Protein AF-A0A968ZUF1-F1 (afdb_monomer_lite)

Foldseek 3Di:
DDDPPVNVVVVVVVVVVVVVVVVVVVVVVVVVVPPPPPPDPPDLVPALLWDQWDWDQDPVRDIDTDHTPSVVCVVVVHDRDDNVVCVVVVSDDDPDDD

Radius of gyration: 29.9 Å; chains: 1; bounding box: 76×32×76 Å

Secondary structure (DSSP, 8-state):
-PPPHHHHHHHHHHHHHHHHHHHHHHHHHHHHHS-----PPPPGGGSTT----EEEE-TTS-EEEEPPHHHHHHHTTPPPPPHHHHHHHT--------

Sequence (98 aa):
MAIDQATADYEREQEKRAALQDAWADWHEHETSESLSQPLPPVCAQCVNWQADRRLYLADGSTQLSPGYCAARAAADLPQMSQEYAERCRFYEEDCPF

pLDDT: mean 71.81, std 13.72, range [39.53, 93.69]

Structure (mmCIF, N/CA/C/O backbone):
data_AF-A0A968ZUF1-F1
#
_entry.id   AF-A0A968ZUF1-F1
#
loop_
_atom_site.group_PDB
_atom_site.id
_atom_site.type_symbol
_atom_site.label_atom_id
_atom_site.label_alt_id
_atom_site.label_comp_id
_atom_site.label_asym_id
_atom_site.label_entity_id
_atom_site.label_seq_id
_atom_site.pdbx_PDB_ins_code
_atom_site.Cartn_x
_atom_site.Cartn_y
_atom_site.Cartn_z
_atom_site.occupancy
_atom_site.B_iso_or_equiv
_atom_site.auth_seq_id
_atom_site.auth_comp_id
_atom_site.auth_asym_id
_atom_site.auth_atom_id
_atom_site.pdbx_PDB_model_num
ATOM 1 N N . MET A 1 1 ? 59.262 -2.279 -47.074 1.00 51.88 1 MET A N 1
ATOM 2 C CA . MET A 1 1 ? 58.188 -1.266 -47.057 1.00 51.88 1 MET A CA 1
ATOM 3 C C . MET A 1 1 ? 58.158 -0.711 -45.647 1.00 51.88 1 MET A C 1
ATOM 5 O O . MET A 1 1 ? 57.978 -1.499 -44.731 1.00 51.88 1 MET A O 1
ATOM 9 N N . ALA A 1 2 ? 58.487 0.568 -45.459 1.00 58.38 2 ALA A N 1
ATOM 10 C CA . ALA A 1 2 ? 58.402 1.202 -44.145 1.00 58.38 2 ALA A CA 1
ATOM 11 C C . ALA A 1 2 ? 56.935 1.578 -43.923 1.00 58.38 2 ALA A C 1
ATOM 13 O O . ALA A 1 2 ? 56.382 2.333 -44.720 1.00 58.38 2 ALA A O 1
ATOM 14 N N . ILE A 1 3 ? 56.300 0.981 -42.918 1.00 61.28 3 ILE A N 1
ATOM 15 C CA . ILE A 1 3 ? 54.959 1.384 -42.497 1.00 61.28 3 ILE A CA 1
ATOM 16 C C . ILE A 1 3 ? 55.133 2.755 -41.847 1.00 61.28 3 ILE A C 1
ATOM 18 O O . ILE A 1 3 ? 55.938 2.902 -40.927 1.00 61.28 3 ILE A O 1
ATOM 22 N N . ASP A 1 4 ? 54.462 3.765 -42.396 1.00 79.62 4 ASP A N 1
ATOM 23 C CA . ASP A 1 4 ? 54.485 5.110 -41.835 1.00 79.62 4 ASP A CA 1
ATOM 24 C C . ASP A 1 4 ? 53.909 5.071 -40.414 1.00 79.62 4 ASP A C 1
ATOM 26 O O . ASP A 1 4 ? 52.935 4.360 -40.152 1.00 79.62 4 ASP A O 1
ATOM 30 N N . GLN A 1 5 ? 54.517 5.818 -39.493 1.00 74.94 5 GLN A N 1
ATOM 31 C CA . GLN A 1 5 ? 54.126 5.836 -38.082 1.00 74.94 5 GLN A CA 1
ATOM 32 C C . GLN A 1 5 ? 52.628 6.144 -37.911 1.00 74.94 5 GLN A C 1
ATOM 34 O O . GLN A 1 5 ? 51.975 5.533 -37.068 1.00 74.94 5 GLN A O 1
ATOM 39 N N . ALA A 1 6 ? 52.051 6.992 -38.772 1.00 76.06 6 ALA A N 1
ATOM 40 C CA . ALA A 1 6 ? 50.626 7.306 -38.730 1.00 76.06 6 ALA A CA 1
ATOM 41 C C . ALA A 1 6 ? 49.739 6.108 -39.104 1.00 76.06 6 ALA A C 1
ATOM 43 O O . ALA A 1 6 ? 48.612 6.004 -38.626 1.00 76.06 6 ALA A O 1
ATOM 44 N N . THR A 1 7 ? 50.241 5.181 -39.926 1.00 82.06 7 THR A N 1
ATOM 45 C CA . THR A 1 7 ? 49.517 3.948 -40.275 1.00 82.06 7 THR A CA 1
ATOM 46 C C . THR A 1 7 ? 49.498 2.986 -39.087 1.00 82.06 7 THR A C 1
ATOM 48 O O . THR A 1 7 ? 48.447 2.453 -38.747 1.00 82.06 7 THR 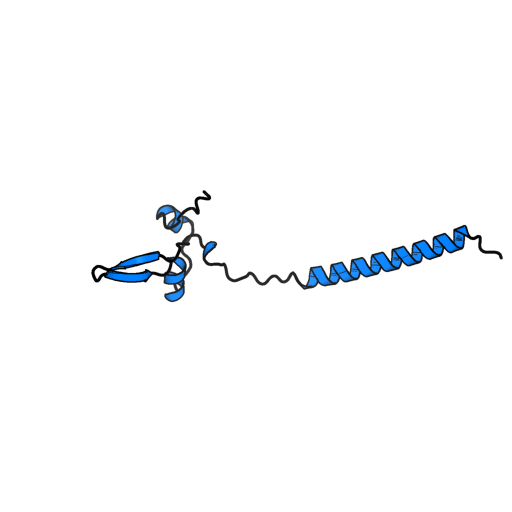A O 1
ATOM 51 N N . ALA A 1 8 ? 50.632 2.832 -38.396 1.00 79.88 8 ALA A N 1
ATOM 52 C CA . ALA A 1 8 ? 50.730 1.976 -37.213 1.00 79.88 8 ALA A CA 1
ATOM 53 C C . ALA A 1 8 ? 49.899 2.505 -36.027 1.00 79.88 8 ALA A C 1
ATOM 55 O O . ALA A 1 8 ? 49.310 1.728 -35.273 1.00 79.88 8 ALA A O 1
ATOM 56 N N . ASP A 1 9 ? 49.829 3.827 -35.861 1.00 85.06 9 ASP A N 1
ATOM 57 C CA . ASP A 1 9 ? 49.004 4.444 -34.821 1.00 85.06 9 ASP A CA 1
ATOM 58 C C . ASP A 1 9 ? 47.507 4.328 -35.142 1.00 85.06 9 ASP A C 1
ATOM 60 O O . ASP A 1 9 ? 46.708 4.044 -34.248 1.00 85.06 9 ASP A O 1
ATOM 64 N N . TYR A 1 10 ? 47.129 4.441 -36.419 1.00 84.25 10 TYR A N 1
ATOM 65 C CA . TYR A 1 10 ? 45.751 4.231 -36.859 1.00 84.25 10 TYR A CA 1
ATOM 66 C C . TYR A 1 10 ? 45.273 2.791 -36.626 1.00 84.25 10 TYR A C 1
ATOM 68 O O . TYR A 1 10 ? 44.177 2.589 -36.104 1.00 84.25 10 TYR A O 1
ATOM 76 N N . GLU A 1 11 ? 46.092 1.788 -36.957 1.00 87.81 11 GLU A N 1
ATOM 77 C CA . GLU A 1 11 ? 45.765 0.374 -36.718 1.00 87.81 11 GLU A CA 1
ATOM 78 C C . GLU A 1 11 ? 45.528 0.098 -35.226 1.00 87.81 11 GLU A C 1
ATOM 80 O O . GLU A 1 11 ? 44.517 -0.498 -34.852 1.00 87.81 11 GLU A O 1
ATOM 85 N N . ARG A 1 12 ? 46.382 0.647 -34.355 1.00 85.75 12 ARG A N 1
ATOM 86 C CA . ARG A 1 12 ? 46.239 0.528 -32.897 1.00 85.75 12 ARG A CA 1
ATOM 87 C C . ARG A 1 12 ? 44.955 1.179 -32.372 1.00 85.75 12 ARG A C 1
ATOM 89 O O . ARG A 1 12 ? 44.325 0.666 -31.445 1.00 85.75 12 ARG A O 1
ATOM 96 N N . GLU A 1 13 ? 44.552 2.319 -32.933 1.00 86.12 13 GLU A N 1
ATOM 97 C CA . GLU A 1 13 ? 43.280 2.956 -32.575 1.00 86.12 13 GLU A CA 1
ATOM 98 C C . GLU A 1 13 ? 42.066 2.129 -33.015 1.00 86.12 13 GLU A C 1
ATOM 100 O O . GLU A 1 13 ? 41.075 2.078 -32.281 1.00 86.12 13 GLU A O 1
ATOM 105 N N . GLN A 1 14 ? 42.134 1.466 -34.174 1.00 87.31 14 GLN A N 1
ATOM 106 C CA . GLN A 1 14 ? 41.068 0.575 -34.641 1.00 87.31 14 GLN A CA 1
ATOM 107 C C . GLN A 1 14 ? 40.917 -0.643 -33.727 1.00 87.31 14 GLN A C 1
ATOM 109 O O . GLN A 1 14 ? 39.802 -0.945 -33.305 1.00 87.31 14 GLN A O 1
ATOM 114 N N . GLU A 1 15 ? 42.024 -1.281 -33.339 1.00 87.88 15 GLU A N 1
ATOM 115 C CA . GLU A 1 15 ? 42.013 -2.404 -32.391 1.00 87.88 15 GLU A CA 1
ATOM 116 C C . GLU A 1 15 ? 41.395 -2.002 -31.046 1.00 87.88 15 GLU A C 1
ATOM 118 O O . GLU A 1 15 ? 40.555 -2.713 -30.492 1.00 87.88 15 GLU A O 1
ATOM 123 N N . LYS A 1 16 ? 41.742 -0.811 -30.542 1.00 87.00 16 LYS A N 1
ATOM 124 C CA . LYS A 1 16 ? 41.173 -0.282 -29.298 1.00 87.00 16 LYS A CA 1
ATOM 125 C C . LYS A 1 16 ? 39.670 -0.018 -29.413 1.00 87.00 16 LYS A C 1
ATOM 127 O O . LYS A 1 16 ? 38.942 -0.253 -28.452 1.00 87.00 16 LYS A O 1
ATOM 132 N N . ARG A 1 17 ? 39.191 0.478 -30.559 1.00 82.00 17 ARG A N 1
ATOM 133 C CA . ARG A 1 17 ? 37.751 0.686 -30.792 1.00 82.00 17 ARG A CA 1
ATOM 134 C C . ARG A 1 17 ? 36.990 -0.629 -30.886 1.00 82.00 17 ARG A C 1
ATOM 136 O O . ARG A 1 17 ? 35.922 -0.713 -30.291 1.00 82.00 17 ARG A O 1
ATOM 143 N N . ALA A 1 18 ? 37.540 -1.627 -31.577 1.00 87.25 18 ALA A N 1
ATOM 144 C CA . ALA A 1 18 ? 36.933 -2.951 -31.672 1.00 87.25 18 ALA A CA 1
ATOM 145 C C . ALA A 1 18 ? 36.784 -3.585 -30.279 1.00 87.25 18 ALA A C 1
ATOM 147 O O . ALA A 1 18 ? 35.687 -3.977 -29.898 1.00 87.25 18 ALA A O 1
ATOM 148 N N . ALA A 1 19 ? 37.840 -3.540 -29.458 1.00 82.56 19 ALA A N 1
ATOM 149 C CA . ALA A 1 19 ? 37.792 -4.046 -28.085 1.00 82.56 19 ALA A CA 1
ATOM 150 C C . ALA A 1 19 ? 36.750 -3.326 -27.206 1.00 82.56 19 ALA A C 1
ATOM 152 O O . ALA A 1 19 ? 36.106 -3.947 -26.364 1.00 82.56 19 ALA A O 1
ATOM 153 N N . LEU A 1 20 ? 36.567 -2.013 -27.394 1.00 80.69 20 LEU A N 1
ATOM 154 C CA . LEU A 1 20 ? 35.540 -1.248 -26.679 1.00 80.69 20 LEU A CA 1
ATOM 155 C C . LEU A 1 20 ? 34.119 -1.576 -27.156 1.00 80.69 20 LEU A C 1
ATOM 157 O O . LEU A 1 20 ? 33.201 -1.553 -26.341 1.00 80.69 20 LEU A O 1
ATOM 161 N N . GLN A 1 21 ? 33.925 -1.871 -28.444 1.00 77.12 21 GLN A N 1
ATOM 162 C CA . GLN A 1 21 ? 32.626 -2.292 -28.976 1.00 77.12 21 GLN A CA 1
ATOM 163 C C . GLN A 1 21 ? 32.231 -3.681 -28.476 1.00 77.12 21 GLN A C 1
ATOM 165 O O . GLN A 1 21 ? 31.087 -3.853 -28.066 1.00 77.12 21 GLN A O 1
ATOM 170 N N . ASP A 1 22 ? 33.173 -4.623 -28.426 1.00 73.81 22 ASP A N 1
ATOM 171 C CA . ASP A 1 22 ? 32.930 -5.963 -27.882 1.00 73.81 22 ASP A CA 1
ATOM 172 C C . ASP A 1 22 ? 32.591 -5.901 -26.386 1.00 73.81 22 ASP A C 1
ATOM 174 O O . ASP A 1 22 ? 31.618 -6.504 -25.943 1.00 73.81 22 ASP A O 1
ATOM 178 N N . ALA A 1 23 ? 33.324 -5.093 -25.611 1.00 73.62 23 ALA A N 1
ATOM 179 C CA . ALA A 1 23 ? 33.023 -4.876 -24.195 1.00 73.62 23 ALA A CA 1
ATOM 180 C C . ALA A 1 23 ? 31.651 -4.215 -23.968 1.00 73.62 23 ALA A C 1
ATOM 182 O O . ALA A 1 23 ? 31.000 -4.470 -22.955 1.00 73.62 23 ALA A O 1
ATOM 183 N N . TRP A 1 24 ? 31.207 -3.358 -24.894 1.00 69.75 24 TRP A N 1
ATOM 184 C CA . TRP A 1 24 ? 29.878 -2.751 -24.830 1.00 69.75 24 TRP A CA 1
ATOM 185 C C . TRP A 1 24 ? 28.771 -3.748 -25.199 1.00 69.75 24 TRP A C 1
ATOM 187 O O . TRP A 1 24 ? 27.718 -3.735 -24.567 1.00 69.75 24 TRP A O 1
ATOM 197 N N . ALA A 1 25 ? 29.017 -4.635 -26.168 1.00 69.81 25 ALA A N 1
ATOM 198 C CA . ALA A 1 25 ? 28.099 -5.715 -26.527 1.00 69.81 25 ALA A CA 1
ATOM 199 C C . ALA A 1 25 ? 27.909 -6.707 -25.366 1.00 69.81 25 ALA A C 1
ATOM 201 O O . ALA A 1 25 ? 26.772 -7.014 -25.019 1.00 69.81 25 ALA A O 1
ATOM 202 N N . ASP A 1 26 ? 28.998 -7.107 -24.704 1.00 70.00 26 ASP A N 1
ATOM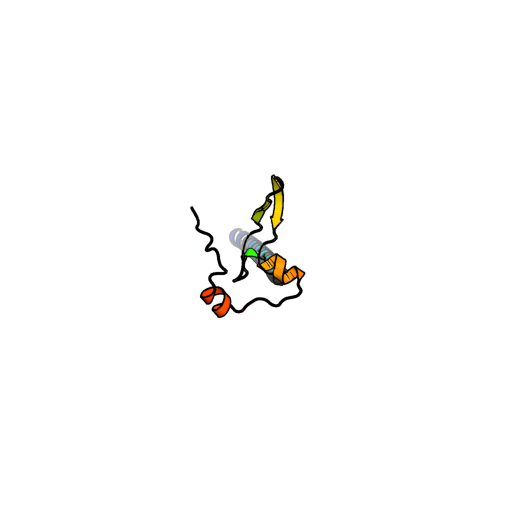 203 C CA . ASP A 1 26 ? 28.979 -7.989 -23.527 1.00 70.00 26 ASP A CA 1
ATOM 204 C C . ASP A 1 26 ? 28.161 -7.378 -22.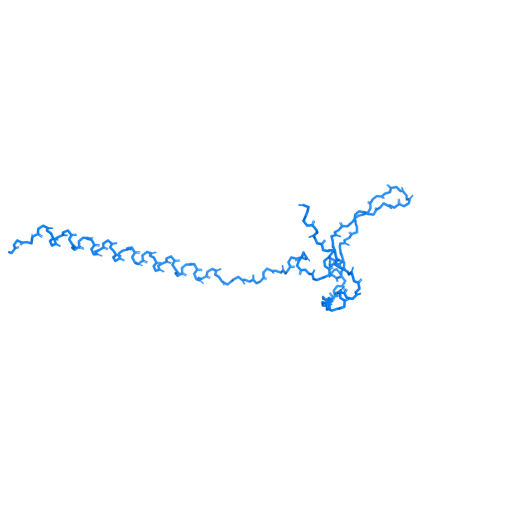371 1.00 70.00 26 ASP A C 1
ATOM 206 O O . ASP A 1 26 ? 27.268 -8.011 -21.807 1.00 70.00 26 ASP A O 1
ATOM 210 N N . TRP A 1 27 ? 28.365 -6.086 -22.088 1.00 67.56 27 TRP A N 1
ATOM 211 C CA . TRP A 1 27 ? 27.553 -5.346 -21.113 1.00 67.56 27 TRP A CA 1
ATOM 212 C C . TRP A 1 27 ? 26.058 -5.355 -21.451 1.00 67.56 27 TRP A C 1
ATOM 214 O O . TRP A 1 27 ? 25.219 -5.588 -20.579 1.00 67.56 27 TRP A O 1
ATOM 224 N N . HIS A 1 28 ? 25.720 -5.129 -22.721 1.00 59.66 28 HIS A N 1
ATOM 225 C CA . HIS A 1 28 ? 24.332 -5.063 -23.165 1.00 59.66 28 HIS A CA 1
ATOM 226 C C . HIS A 1 28 ? 23.640 -6.437 -23.106 1.00 59.66 28 HIS A C 1
ATOM 228 O O . HIS A 1 28 ? 22.442 -6.515 -22.824 1.00 59.66 28 HIS A O 1
ATOM 234 N N . GLU A 1 29 ? 24.371 -7.531 -23.332 1.00 58.56 29 GLU A N 1
ATOM 235 C CA . GLU A 1 29 ? 23.868 -8.905 -23.189 1.00 58.56 29 GLU A CA 1
ATOM 236 C C . GLU A 1 29 ? 23.590 -9.271 -21.720 1.00 58.56 29 GLU A C 1
ATOM 238 O O . GLU A 1 29 ? 22.574 -9.914 -21.418 1.00 58.56 29 GLU A O 1
ATOM 243 N N . HIS A 1 30 ? 24.430 -8.790 -20.799 1.00 58.69 30 HIS A N 1
ATOM 244 C CA . HIS A 1 30 ? 24.238 -8.953 -19.358 1.00 58.69 30 HIS A CA 1
ATOM 245 C C . HIS A 1 30 ? 23.039 -8.148 -18.824 1.00 58.69 30 HIS A C 1
ATOM 247 O O . HIS A 1 30 ? 22.189 -8.718 -18.138 1.00 58.69 30 HIS A O 1
ATOM 253 N N . GLU A 1 31 ? 22.883 -6.875 -19.208 1.00 51.91 31 GLU A N 1
ATOM 254 C CA . GLU A 1 31 ? 21.729 -6.058 -18.784 1.00 51.91 31 GLU A CA 1
ATOM 255 C C . GLU A 1 31 ? 20.392 -6.575 -19.345 1.00 51.91 31 GLU A C 1
ATOM 257 O O . GLU A 1 31 ? 19.358 -6.506 -18.675 1.00 51.91 31 GLU A O 1
ATOM 262 N N . THR A 1 32 ? 20.391 -7.137 -20.558 1.00 51.91 32 THR A N 1
ATOM 263 C CA . THR A 1 32 ? 19.154 -7.640 -21.185 1.00 51.91 32 THR A CA 1
ATOM 264 C C . THR A 1 32 ? 18.671 -8.945 -20.536 1.00 51.91 32 THR A C 1
ATOM 266 O O . THR A 1 32 ? 17.468 -9.212 -20.500 1.00 51.91 32 THR A O 1
ATOM 269 N N . SER A 1 33 ? 19.582 -9.747 -19.977 1.00 50.94 33 SER A N 1
ATOM 270 C CA . SER A 1 33 ? 19.257 -11.056 -19.392 1.00 50.94 33 SER A CA 1
ATOM 271 C C . SER A 1 33 ? 18.692 -10.973 -17.966 1.00 50.94 33 SER A C 1
ATOM 273 O O . SER A 1 33 ? 17.934 -11.854 -17.559 1.00 50.94 33 SER A O 1
ATOM 275 N N . GLU A 1 34 ? 18.982 -9.905 -17.215 1.00 50.12 34 GLU A N 1
ATOM 276 C CA . GLU A 1 34 ? 18.471 -9.712 -15.845 1.00 50.12 34 GLU A CA 1
ATOM 277 C C . GLU A 1 34 ? 17.107 -8.998 -15.777 1.00 50.12 34 GLU A C 1
ATOM 279 O O . GLU A 1 34 ? 16.503 -8.905 -14.707 1.00 50.12 34 GLU A O 1
ATOM 284 N N . SER A 1 35 ? 16.545 -8.568 -16.913 1.00 47.50 35 SER A N 1
ATOM 285 C CA . SER A 1 35 ? 15.224 -7.918 -16.968 1.00 47.50 35 SER A CA 1
ATOM 286 C C . SER A 1 35 ? 14.052 -8.889 -17.184 1.00 47.50 35 SER A C 1
ATOM 288 O O . SER A 1 35 ? 12.983 -8.515 -17.664 1.00 47.50 35 SER A O 1
ATOM 290 N N . LEU A 1 36 ? 14.179 -10.145 -16.749 1.00 48.22 36 LEU A N 1
ATOM 291 C CA . LEU A 1 36 ? 12.998 -10.919 -16.354 1.00 48.22 36 LEU A CA 1
ATOM 292 C C . LEU A 1 36 ? 12.619 -10.504 -14.934 1.00 48.22 36 LEU A C 1
ATOM 294 O O . LEU A 1 36 ? 12.702 -11.283 -13.986 1.00 48.22 36 LEU A O 1
ATOM 298 N N . SER A 1 37 ? 12.214 -9.240 -14.792 1.00 49.47 37 SER A N 1
ATOM 299 C CA . SER A 1 37 ? 11.568 -8.744 -13.589 1.00 49.47 37 SER A CA 1
ATOM 300 C C . SER A 1 37 ? 10.292 -9.556 -13.401 1.00 49.47 37 SER A C 1
ATOM 302 O O . SER A 1 37 ? 9.248 -9.248 -13.976 1.00 49.47 37 SER A O 1
ATOM 304 N N . GLN A 1 38 ? 10.371 -10.636 -12.621 1.00 52.31 38 GLN A N 1
ATOM 305 C CA . GLN A 1 38 ? 9.176 -11.219 -12.038 1.00 52.31 38 GLN A CA 1
ATOM 306 C C . GLN A 1 38 ? 8.432 -10.056 -11.379 1.00 52.31 38 GLN A C 1
ATOM 308 O O . GLN A 1 38 ? 9.065 -9.315 -10.619 1.00 52.31 38 GLN A O 1
ATOM 313 N N . PRO A 1 39 ? 7.145 -9.830 -11.696 1.00 49.84 39 PRO A N 1
ATOM 314 C CA . PRO A 1 39 ? 6.391 -8.794 -11.023 1.00 49.84 39 PRO A CA 1
ATOM 315 C C . PRO A 1 39 ? 6.477 -9.107 -9.535 1.00 49.84 39 PRO A C 1
ATOM 317 O O . PRO A 1 39 ? 5.976 -10.139 -9.080 1.00 49.84 39 PRO A O 1
ATOM 320 N N . LEU A 1 40 ? 7.191 -8.249 -8.801 1.00 54.09 40 LEU A N 1
ATOM 321 C CA . LEU A 1 40 ? 7.196 -8.281 -7.350 1.00 54.09 40 LEU A CA 1
ATOM 322 C C . LEU A 1 40 ? 5.724 -8.358 -6.937 1.00 54.09 40 LEU A C 1
ATOM 324 O O . LEU A 1 40 ? 4.919 -7.599 -7.494 1.00 54.09 40 LEU A O 1
ATOM 328 N N 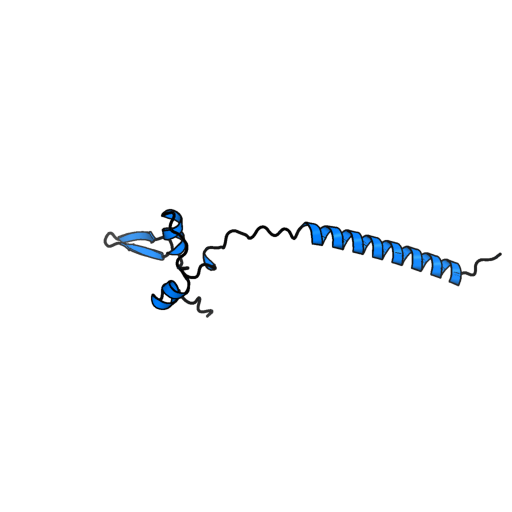. PRO A 1 41 ? 5.344 -9.290 -6.042 1.00 54.28 41 PRO A N 1
ATOM 329 C CA . PRO A 1 41 ? 3.969 -9.355 -5.581 1.00 54.28 41 PRO A CA 1
ATOM 330 C C . PRO A 1 41 ? 3.580 -7.939 -5.156 1.00 54.28 41 PRO A C 1
ATOM 332 O O . PRO A 1 41 ? 4.376 -7.301 -4.456 1.00 54.28 41 PRO A O 1
ATOM 335 N N . PRO A 1 42 ? 2.442 -7.410 -5.646 1.00 55.94 42 PRO A N 1
ATOM 336 C CA . PRO A 1 42 ? 2.099 -6.013 -5.461 1.00 55.94 42 PRO A CA 1
ATOM 337 C C . PRO A 1 42 ? 2.209 -5.703 -3.976 1.00 55.94 42 PRO A C 1
ATOM 339 O O . PRO A 1 42 ? 1.523 -6.306 -3.145 1.00 55.94 42 PRO A O 1
ATOM 342 N N . VAL A 1 43 ? 3.142 -4.810 -3.640 1.00 58.94 43 VAL A N 1
ATOM 343 C CA . VAL A 1 43 ? 3.286 -4.318 -2.274 1.00 58.94 43 VAL A CA 1
ATOM 344 C C . VAL A 1 43 ? 1.913 -3.777 -1.911 1.00 58.94 43 VAL A C 1
ATOM 346 O O . VAL A 1 43 ? 1.350 -3.021 -2.697 1.00 58.94 43 VAL A O 1
ATOM 349 N N . CYS A 1 44 ? 1.344 -4.181 -0.770 1.00 61.69 44 CYS A N 1
ATOM 350 C CA . CYS A 1 44 ? -0.040 -3.828 -0.429 1.00 61.69 44 CYS A CA 1
ATOM 351 C C . CYS A 1 44 ? -0.327 -2.322 -0.554 1.00 61.69 44 CYS A C 1
ATOM 353 O O . CYS A 1 44 ? -1.466 -1.970 -0.827 1.00 61.69 44 CYS A O 1
ATOM 355 N N . ALA A 1 45 ? 0.693 -1.464 -0.425 1.00 60.62 45 ALA A N 1
ATOM 356 C CA . ALA A 1 45 ? 0.648 -0.021 -0.681 1.00 60.62 45 ALA A CA 1
ATOM 357 C C . ALA A 1 45 ? 0.136 0.384 -2.081 1.00 60.62 45 ALA A C 1
ATOM 359 O O . ALA A 1 45 ? -0.339 1.496 -2.254 1.00 60.62 45 ALA A O 1
ATOM 360 N N . GLN A 1 46 ? 0.215 -0.500 -3.078 1.00 62.75 46 GLN A N 1
ATOM 361 C CA . GLN A 1 46 ? -0.281 -0.269 -4.442 1.00 62.75 46 GLN A CA 1
ATOM 362 C C . GLN A 1 46 ? -1.705 -0.802 -4.653 1.00 62.75 46 GLN A C 1
ATOM 364 O O . GLN A 1 46 ? -2.258 -0.699 -5.748 1.00 62.75 46 GLN A O 1
ATOM 369 N N . CYS A 1 47 ? -2.309 -1.416 -3.635 1.00 68.00 47 CYS A N 1
ATOM 370 C CA . CYS A 1 47 ? -3.680 -1.884 -3.731 1.00 68.00 47 CYS A CA 1
ATOM 371 C C . CYS A 1 47 ? -4.638 -0.694 -3.682 1.00 68.00 47 CYS A C 1
ATOM 373 O O . CYS A 1 47 ? -4.545 0.162 -2.810 1.00 68.00 47 CYS A O 1
ATOM 375 N N . VAL A 1 48 ? -5.656 -0.710 -4.539 1.00 66.50 48 VAL A N 1
ATOM 376 C CA . VAL A 1 48 ? -6.694 0.337 -4.566 1.00 66.50 48 VAL A CA 1
ATOM 377 C C . VAL A 1 48 ? -7.481 0.431 -3.245 1.00 66.50 48 VAL A C 1
ATOM 379 O O . VAL A 1 48 ? -8.085 1.449 -2.935 1.00 66.50 48 VAL A O 1
ATOM 382 N N . ASN A 1 49 ? -7.455 -0.631 -2.439 1.00 67.56 49 ASN A N 1
ATOM 383 C CA . ASN A 1 49 ? -8.094 -0.692 -1.121 1.00 67.56 49 ASN A CA 1
ATOM 384 C C . ASN A 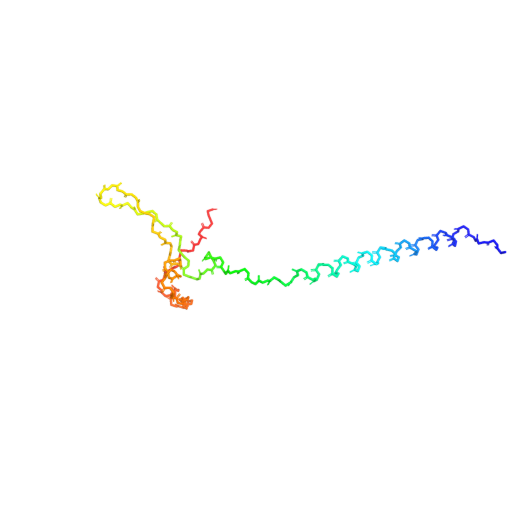1 49 ? -7.079 -0.592 0.020 1.00 67.56 49 ASN A C 1
ATOM 386 O O . ASN A 1 49 ? -7.308 -1.149 1.099 1.00 67.56 49 ASN A O 1
ATOM 390 N N . TRP A 1 50 ? -5.905 -0.023 -0.255 1.00 71.06 50 TRP A N 1
ATOM 391 C CA . TRP A 1 50 ? -4.857 0.047 0.739 1.00 71.06 50 TRP A CA 1
ATOM 392 C C . TRP A 1 50 ? -5.308 0.903 1.914 1.00 71.06 50 TRP A C 1
ATOM 394 O O . TRP A 1 50 ? -5.799 2.018 1.770 1.00 71.06 50 TRP A O 1
ATOM 404 N N . GLN A 1 51 ? -5.117 0.337 3.095 1.00 73.31 51 GLN A N 1
ATOM 405 C CA . GLN A 1 51 ? -5.240 1.036 4.353 1.00 73.31 51 GLN A CA 1
ATOM 406 C C . GLN A 1 51 ? -4.097 0.533 5.222 1.00 73.31 51 GLN A C 1
ATOM 408 O O . GLN A 1 51 ? -3.839 -0.675 5.242 1.00 73.31 51 GLN A O 1
ATOM 413 N N . ALA A 1 52 ? -3.413 1.443 5.907 1.00 75.00 52 ALA A N 1
ATOM 414 C CA . ALA A 1 52 ? -2.329 1.096 6.811 1.00 75.00 52 ALA A CA 1
ATOM 415 C C . ALA A 1 52 ? -2.838 0.356 8.060 1.00 75.00 52 ALA A C 1
ATOM 417 O O . ALA A 1 52 ? -4.010 0.444 8.442 1.00 75.00 52 ALA A O 1
ATOM 418 N N . ASP A 1 53 ? -1.929 -0.353 8.723 1.00 83.88 53 ASP A N 1
ATOM 419 C CA . ASP A 1 53 ? -2.190 -0.923 10.040 1.00 83.88 53 ASP A CA 1
ATOM 420 C C . ASP A 1 53 ? -2.464 0.200 11.050 1.00 83.88 53 ASP A C 1
ATOM 422 O O . ASP A 1 53 ? -1.755 1.208 11.103 1.00 83.88 53 ASP A O 1
ATOM 426 N N . ARG A 1 54 ? -3.478 0.013 11.896 1.00 82.50 54 ARG A N 1
ATOM 427 C CA . ARG A 1 54 ? -3.909 1.013 12.883 1.00 82.50 54 ARG A CA 1
ATOM 428 C C . ARG A 1 54 ? -3.837 0.460 14.293 1.00 82.50 54 ARG A C 1
ATOM 430 O O . ARG A 1 54 ? -4.265 -0.661 14.564 1.00 82.50 54 ARG A O 1
ATOM 437 N N . ARG A 1 55 ? -3.341 1.270 15.225 1.00 88.31 55 ARG A N 1
ATOM 438 C CA . ARG A 1 55 ? -3.407 0.952 16.654 1.00 88.31 55 ARG A CA 1
ATOM 439 C C . ARG A 1 55 ? -4.781 1.325 17.195 1.00 88.31 55 ARG A C 1
ATOM 441 O O . ARG A 1 55 ? -5.208 2.471 17.092 1.00 88.31 55 ARG A O 1
ATOM 448 N N . LEU A 1 56 ? -5.468 0.344 17.763 1.00 88.06 56 LEU A N 1
ATOM 449 C CA . LEU A 1 56 ? -6.735 0.507 18.457 1.00 88.06 56 LEU A CA 1
ATOM 450 C C . LEU A 1 56 ? -6.482 0.594 19.953 1.00 88.06 56 LEU A C 1
ATOM 452 O O . LEU A 1 56 ? -5.803 -0.265 20.512 1.00 88.06 56 LEU A O 1
ATOM 456 N N . TYR A 1 57 ? -7.064 1.602 20.590 1.00 91.75 57 TYR A N 1
ATOM 457 C CA . TYR A 1 57 ? -7.092 1.723 22.042 1.00 91.75 57 TYR A CA 1
ATOM 458 C C . TYR A 1 57 ? -8.384 1.091 22.549 1.00 91.75 57 TYR A C 1
ATOM 460 O O . TYR A 1 57 ? -9.479 1.542 22.205 1.00 91.75 57 TYR A O 1
ATOM 468 N N . LEU A 1 58 ? -8.254 0.010 23.310 1.00 92.31 58 LEU A N 1
ATOM 469 C CA . LEU A 1 58 ? -9.379 -0.739 23.850 1.00 92.31 58 LEU A CA 1
ATOM 470 C C . LEU A 1 58 ? -9.831 -0.141 25.190 1.00 92.31 58 LEU A C 1
ATOM 472 O O . LEU A 1 58 ? -9.081 0.557 25.873 1.00 92.31 58 LEU A O 1
ATOM 476 N N . ALA A 1 59 ? -11.083 -0.408 25.569 1.00 91.94 59 ALA A N 1
ATOM 477 C CA . ALA A 1 59 ? -11.682 0.131 26.794 1.00 91.94 59 ALA A CA 1
ATOM 478 C C . ALA A 1 59 ? -11.000 -0.374 28.082 1.00 91.94 59 ALA A C 1
ATOM 480 O O . ALA A 1 59 ? -11.130 0.250 29.131 1.00 91.94 59 ALA A O 1
ATOM 481 N N . ASP A 1 60 ? -10.261 -1.481 27.996 1.00 93.31 60 ASP A N 1
ATOM 482 C CA . ASP A 1 60 ? -9.442 -2.042 29.075 1.00 93.31 60 ASP A CA 1
ATOM 483 C C . ASP A 1 60 ? -8.058 -1.371 29.204 1.00 93.31 60 ASP A C 1
ATOM 485 O O . ASP A 1 60 ? -7.254 -1.761 30.050 1.00 93.31 60 ASP A O 1
ATOM 489 N N . GLY A 1 61 ? -7.772 -0.357 28.378 1.00 91.75 61 GLY A N 1
ATOM 490 C CA . GLY A 1 61 ? -6.497 0.358 28.346 1.00 91.75 61 GLY A CA 1
ATOM 491 C C . GLY A 1 61 ? -5.402 -0.348 27.545 1.00 91.75 61 GLY A C 1
ATOM 492 O O . GLY A 1 61 ? -4.298 0.186 27.424 1.00 91.75 61 GLY A O 1
ATOM 493 N N . SER A 1 62 ? -5.680 -1.520 26.971 1.00 93.69 62 SER A N 1
ATOM 494 C CA . SER A 1 62 ? -4.739 -2.207 26.094 1.00 93.69 62 SER A CA 1
ATOM 495 C C . SER A 1 62 ? -4.722 -1.584 24.695 1.00 93.69 62 SER A C 1
ATOM 497 O O . SER A 1 62 ? -5.649 -0.890 24.266 1.00 93.69 62 SER A O 1
ATOM 499 N N . THR A 1 63 ? -3.621 -1.798 23.973 1.00 91.69 63 THR A N 1
ATOM 500 C CA . THR A 1 63 ? -3.499 -1.391 22.571 1.00 91.69 63 THR A CA 1
ATOM 501 C C . THR A 1 63 ? -3.415 -2.631 21.697 1.00 91.69 63 THR A C 1
ATOM 503 O O . THR A 1 63 ? -2.549 -3.478 21.912 1.00 91.69 63 THR A O 1
ATOM 506 N N . GLN A 1 64 ? -4.282 -2.724 20.694 1.00 89.00 64 GLN A N 1
ATOM 507 C CA . GLN A 1 64 ? -4.263 -3.796 19.705 1.00 89.00 64 GLN A CA 1
ATOM 508 C C . GLN A 1 64 ? -3.837 -3.244 18.346 1.00 89.00 64 GLN A C 1
ATOM 510 O O . GLN A 1 64 ? -4.323 -2.200 17.912 1.00 89.00 64 GLN A O 1
ATOM 515 N N . LEU A 1 65 ? -2.939 -3.947 17.656 1.00 87.06 65 LEU A N 1
ATOM 516 C CA . LEU A 1 65 ? -2.653 -3.659 16.254 1.00 87.06 65 LEU A CA 1
ATOM 517 C C . LEU A 1 65 ? -3.748 -4.295 15.390 1.00 87.06 65 LEU A C 1
ATOM 519 O O . LEU A 1 65 ? -3.882 -5.517 15.363 1.00 87.06 65 LEU A O 1
ATOM 523 N N . SER A 1 66 ? -4.535 -3.468 14.708 1.00 83.06 66 SER A N 1
ATOM 524 C CA . SER A 1 66 ? -5.459 -3.918 13.672 1.00 83.06 66 SER A CA 1
ATOM 525 C C . SER A 1 66 ? -4.724 -3.891 12.336 1.00 83.06 66 SER A C 1
ATOM 527 O O . SER A 1 66 ? -4.252 -2.814 11.955 1.00 83.06 66 SER A O 1
ATOM 529 N N . PRO A 1 67 ? -4.649 -5.022 11.614 1.00 81.00 67 PRO A N 1
ATOM 530 C CA . PRO A 1 67 ? -4.085 -5.035 10.276 1.00 81.00 67 PRO A CA 1
ATOM 531 C C . PRO A 1 67 ? -4.893 -4.121 9.353 1.00 81.00 67 PRO A C 1
ATOM 533 O O . PRO A 1 67 ? -6.104 -3.935 9.529 1.00 81.00 67 PRO A O 1
ATOM 536 N N . GLY A 1 68 ? -4.201 -3.556 8.375 1.00 79.69 68 GLY A N 1
ATOM 537 C CA . GLY A 1 68 ? -4.766 -2.761 7.306 1.00 79.69 68 GLY A CA 1
ATOM 53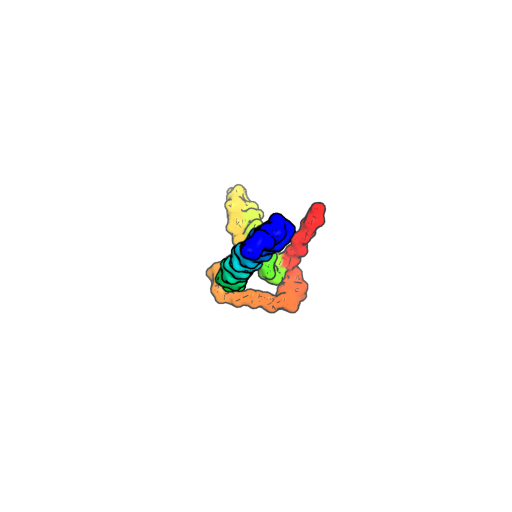8 C C . GLY A 1 68 ? -5.755 -3.555 6.458 1.00 79.69 68 GLY A C 1
ATOM 539 O O . GLY A 1 68 ? -5.725 -4.787 6.410 1.00 79.69 68 GLY A O 1
ATOM 540 N N . TYR A 1 69 ? -6.639 -2.854 5.756 1.00 78.62 69 TYR A N 1
ATOM 541 C CA . TYR A 1 69 ? -7.749 -3.466 5.025 1.00 78.62 69 TYR A CA 1
ATOM 542 C C . TYR A 1 69 ? -7.292 -4.519 4.001 1.00 78.62 69 TYR A C 1
ATOM 544 O O . TYR A 1 69 ? -7.843 -5.621 3.950 1.00 78.62 69 TYR A O 1
ATOM 552 N N . CYS A 1 70 ? -6.237 -4.236 3.232 1.00 76.38 70 CYS A N 1
ATOM 553 C CA . CYS A 1 70 ? -5.665 -5.209 2.298 1.00 76.38 70 CYS A CA 1
ATOM 554 C C . CYS A 1 70 ? -5.098 -6.448 2.993 1.00 76.38 70 CYS A C 1
ATOM 556 O O . CYS A 1 70 ? -5.374 -7.563 2.553 1.00 76.38 70 CYS A O 1
ATOM 558 N N . ALA A 1 71 ? -4.355 -6.269 4.087 1.00 77.94 71 ALA A N 1
ATOM 559 C CA . ALA A 1 71 ? -3.795 -7.380 4.852 1.00 77.94 71 ALA A CA 1
ATOM 560 C C . ALA A 1 71 ? -4.903 -8.244 5.477 1.00 77.94 71 ALA A C 1
ATOM 562 O O . ALA A 1 71 ? -4.837 -9.470 5.420 1.00 77.94 71 ALA A O 1
ATOM 563 N N . ALA A 1 72 ? -5.965 -7.617 5.991 1.00 81.75 72 ALA A N 1
ATOM 564 C CA . ALA A 1 72 ? -7.123 -8.310 6.543 1.00 81.75 72 ALA A CA 1
ATOM 565 C C . ALA A 1 72 ? -7.866 -9.148 5.486 1.00 81.75 72 ALA A C 1
ATOM 567 O O . ALA A 1 72 ? -8.271 -10.273 5.766 1.00 81.75 72 ALA A O 1
ATOM 568 N N . ARG A 1 73 ? -8.021 -8.633 4.258 1.00 81.94 73 ARG A N 1
ATOM 569 C CA . ARG A 1 73 ? -8.633 -9.388 3.151 1.00 81.94 73 ARG A CA 1
ATOM 570 C C . ARG A 1 73 ? -7.752 -10.532 2.665 1.00 81.94 73 ARG A C 1
ATOM 572 O O . ARG A 1 73 ? -8.275 -11.615 2.424 1.00 81.94 73 ARG A O 1
ATOM 579 N N . ALA A 1 74 ? -6.445 -10.299 2.547 1.00 78.62 74 ALA A N 1
ATOM 580 C CA . ALA A 1 74 ? -5.488 -11.328 2.156 1.00 78.62 74 ALA A CA 1
ATOM 581 C C . ALA A 1 74 ? -5.469 -12.484 3.167 1.00 78.62 74 ALA A C 1
ATOM 583 O O . ALA A 1 74 ? -5.525 -13.639 2.769 1.00 78.62 74 ALA A O 1
ATOM 584 N N . ALA A 1 75 ? -5.493 -12.182 4.469 1.00 80.81 75 ALA A N 1
ATOM 585 C CA . ALA A 1 75 ? -5.592 -13.191 5.525 1.00 80.81 75 ALA A CA 1
ATOM 586 C C . ALA A 1 75 ? -6.912 -13.988 5.501 1.00 80.81 75 ALA A C 1
ATOM 588 O O . ALA A 1 75 ? -6.994 -15.057 6.099 1.00 80.81 75 ALA A O 1
ATOM 589 N N . ALA A 1 76 ? -7.942 -13.463 4.834 1.00 84.06 76 ALA A N 1
ATOM 590 C CA . ALA A 1 76 ? -9.236 -14.109 4.650 1.00 84.06 76 ALA A CA 1
ATOM 591 C C . ALA A 1 76 ? -9.389 -14.772 3.265 1.00 84.06 76 ALA A C 1
ATOM 593 O O . ALA A 1 76 ? -10.509 -15.123 2.895 1.00 84.06 76 ALA A O 1
ATOM 594 N N . ASP A 1 77 ? -8.305 -14.892 2.487 1.00 81.62 77 ASP A N 1
ATOM 595 C CA . ASP A 1 77 ? -8.298 -15.416 1.112 1.00 81.62 77 ASP A CA 1
ATOM 596 C C . ASP A 1 77 ? -9.327 -14.737 0.189 1.00 81.62 77 ASP A C 1
ATOM 598 O O . ASP A 1 77 ? -9.872 -15.327 -0.748 1.00 81.62 77 ASP A O 1
ATOM 602 N N . LEU A 1 78 ? -9.613 -13.458 0.451 1.00 80.19 78 LEU A N 1
ATOM 603 C CA . LEU A 1 78 ? -10.563 -12.688 -0.337 1.00 80.19 78 LEU A CA 1
ATOM 604 C C . LEU A 1 78 ? -9.874 -12.030 -1.539 1.00 80.19 78 LEU A C 1
ATOM 606 O O . LEU A 1 78 ? -8.793 -11.451 -1.393 1.00 80.19 78 LEU A O 1
ATOM 610 N N . PRO A 1 79 ? -10.524 -12.007 -2.718 1.00 75.75 79 PRO A N 1
ATOM 611 C CA . PRO A 1 79 ? -9.974 -11.340 -3.889 1.00 75.75 79 PRO A CA 1
ATOM 612 C C . PRO A 1 79 ? -9.864 -9.826 -3.671 1.00 75.75 79 PRO A C 1
ATOM 614 O O . PRO A 1 79 ? -10.584 -9.234 -2.848 1.00 75.75 79 PRO A O 1
ATOM 617 N N . GLN A 1 80 ? -8.984 -9.190 -4.450 1.00 71.69 80 GLN A N 1
ATOM 618 C CA . GLN A 1 80 ? -8.910 -7.733 -4.515 1.00 71.69 80 GLN A CA 1
ATOM 619 C C . GLN A 1 80 ? -10.261 -7.155 -4.938 1.00 71.69 80 GLN A C 1
ATOM 621 O O . GLN A 1 80 ? -10.933 -7.669 -5.832 1.00 71.69 80 GLN A O 1
ATOM 626 N N . MET A 1 81 ? -10.674 -6.089 -4.258 1.00 73.62 81 MET A N 1
ATOM 627 C CA . MET A 1 81 ? -11.914 -5.399 -4.582 1.00 73.62 81 MET A CA 1
ATOM 628 C C . MET A 1 81 ? -11.715 -4.580 -5.856 1.00 73.62 81 MET A C 1
ATOM 630 O O . MET A 1 81 ? -10.650 -3.994 -6.046 1.00 73.62 81 MET A O 1
ATOM 634 N N . SER A 1 82 ? -12.739 -4.513 -6.708 1.00 74.94 82 SER A N 1
ATOM 635 C CA . SER A 1 82 ? -12.702 -3.678 -7.911 1.00 74.94 82 SER A CA 1
ATOM 636 C C . SER A 1 82 ? -12.477 -2.211 -7.551 1.00 74.94 82 SER A C 1
ATOM 638 O O . SER A 1 82 ? -13.096 -1.719 -6.602 1.00 74.94 82 SER A O 1
ATOM 640 N N . GLN A 1 83 ? -11.687 -1.512 -8.363 1.00 71.31 83 GLN A N 1
ATOM 641 C CA . GLN A 1 83 ? -11.387 -0.092 -8.190 1.00 71.31 83 GLN A CA 1
ATOM 642 C C . GLN A 1 83 ? -12.645 0.778 -8.068 1.00 71.31 83 GLN A C 1
ATOM 644 O O . GLN A 1 83 ? -12.763 1.540 -7.119 1.00 71.31 83 GLN A O 1
ATOM 649 N N . GLU A 1 84 ? -13.638 0.582 -8.934 1.00 76.06 84 GLU A N 1
ATOM 650 C CA . GLU A 1 84 ? -14.893 1.351 -8.913 1.00 76.06 84 GLU A CA 1
ATOM 651 C C . GLU A 1 84 ? -15.649 1.231 -7.575 1.00 76.06 84 GLU A C 1
ATOM 653 O O . GLU A 1 84 ? -16.188 2.198 -7.037 1.00 76.06 84 GLU A O 1
ATOM 658 N N . TYR A 1 85 ? -15.675 0.027 -6.999 1.00 72.12 85 TYR A N 1
ATOM 659 C CA . TYR A 1 85 ? -16.319 -0.205 -5.708 1.00 72.12 85 TYR A CA 1
ATOM 660 C C . TYR A 1 85 ? -15.518 0.415 -4.555 1.00 72.12 85 TYR A C 1
ATOM 662 O O . TYR A 1 85 ? -16.108 0.981 -3.634 1.00 72.12 85 TYR A O 1
ATOM 670 N N . ALA A 1 86 ? -14.188 0.332 -4.617 1.00 70.50 86 ALA A N 1
ATOM 671 C CA . ALA A 1 86 ? -13.289 0.973 -3.663 1.00 70.50 86 ALA A CA 1
ATOM 672 C C . ALA A 1 86 ? -13.488 2.496 -3.650 1.00 70.50 86 ALA A C 1
ATOM 674 O O . ALA A 1 86 ? -13.694 3.076 -2.581 1.00 70.50 86 ALA A O 1
ATOM 675 N N . GLU A 1 87 ? -13.521 3.095 -4.846 1.00 69.62 87 GLU A N 1
ATOM 676 C CA . GLU A 1 87 ? -13.774 4.513 -5.121 1.00 69.62 87 GLU A CA 1
ATOM 677 C C . GLU A 1 87 ? -15.125 4.963 -4.555 1.00 69.62 87 GLU A C 1
ATOM 679 O O . GLU A 1 87 ? -15.225 5.905 -3.768 1.00 69.62 87 GLU A O 1
ATOM 684 N N . ARG A 1 88 ? -16.191 4.221 -4.860 1.00 71.62 88 ARG A N 1
ATOM 685 C CA . ARG A 1 88 ? -17.533 4.550 -4.368 1.00 71.62 88 ARG A CA 1
ATOM 686 C C . ARG A 1 88 ? -17.645 4.502 -2.843 1.00 71.62 88 ARG A C 1
ATOM 688 O O . ARG A 1 88 ? -18.419 5.261 -2.261 1.00 71.62 88 ARG A O 1
ATOM 695 N N . CYS A 1 89 ? -16.909 3.603 -2.197 1.00 69.31 89 CYS A N 1
ATOM 696 C CA . CYS A 1 89 ? -16.995 3.376 -0.758 1.00 69.31 89 CYS A CA 1
ATOM 697 C C . CYS A 1 89 ? -15.936 4.124 0.068 1.00 69.31 89 CYS A C 1
ATOM 699 O O . CYS A 1 89 ? -15.961 3.998 1.290 1.00 69.31 89 CYS A O 1
ATOM 701 N N . ARG A 1 90 ? -15.054 4.921 -0.557 1.00 65.19 90 ARG A N 1
ATOM 702 C CA . ARG A 1 90 ? -13.990 5.679 0.133 1.00 65.19 90 ARG A CA 1
ATOM 703 C C . ARG A 1 90 ? -13.071 4.806 0.994 1.00 65.19 90 ARG A C 1
ATOM 705 O O . ARG A 1 90 ? -12.677 5.203 2.084 1.00 65.19 90 ARG A O 1
ATOM 712 N N . PHE A 1 91 ? -12.733 3.610 0.509 1.00 64.69 91 PHE A N 1
ATOM 713 C CA . PHE A 1 91 ? -11.782 2.716 1.190 1.00 64.69 91 PHE A CA 1
ATOM 714 C C . PHE A 1 91 ? -10.305 3.055 0.920 1.00 64.69 91 PHE A C 1
ATOM 716 O O . PHE A 1 91 ? -9.429 2.263 1.250 1.00 64.69 91 PHE A O 1
ATOM 723 N N . TYR A 1 92 ? -10.036 4.215 0.327 1.00 60.59 92 TYR A N 1
ATOM 724 C CA . TYR A 1 92 ? -8.712 4.744 0.034 1.00 60.59 92 TYR A CA 1
ATOM 725 C C . TYR A 1 92 ? -8.476 5.956 0.938 1.00 60.59 92 TYR A C 1
ATOM 727 O O . TYR A 1 92 ? -9.255 6.911 0.927 1.00 60.59 92 TYR A O 1
ATOM 735 N N . GLU A 1 93 ? -7.413 5.915 1.735 1.00 57.16 93 GLU A N 1
ATOM 736 C CA . GLU A 1 93 ? -6.779 7.148 2.195 1.00 57.16 93 GLU A CA 1
ATOM 737 C C . GLU A 1 93 ? -5.822 7.564 1.079 1.00 57.16 93 GLU A C 1
ATOM 739 O O . GLU A 1 93 ? -4.872 6.843 0.778 1.00 57.16 93 GLU A O 1
ATOM 744 N N . GLU A 1 94 ? -6.111 8.687 0.411 1.00 54.22 94 GLU A N 1
ATOM 745 C CA . GLU A 1 94 ? -5.093 9.350 -0.402 1.00 54.22 94 GLU A CA 1
ATOM 746 C C . GLU A 1 94 ? -3.919 9.652 0.524 1.00 54.22 94 GLU A C 1
ATOM 748 O O . GLU A 1 94 ? -4.074 10.338 1.538 1.00 54.22 94 GLU A O 1
ATOM 753 N N . ASP A 1 95 ? -2.763 9.088 0.190 1.00 46.97 95 ASP A N 1
ATOM 754 C CA . ASP A 1 95 ? -1.499 9.405 0.831 1.00 46.97 95 ASP A CA 1
ATOM 755 C C . ASP A 1 95 ? -1.234 10.891 0.551 1.00 46.97 95 ASP A C 1
ATOM 757 O O . ASP A 1 95 ? -0.772 11.257 -0.527 1.00 46.97 95 ASP A O 1
ATOM 761 N N . CYS A 1 96 ? -1.673 11.768 1.458 1.00 39.53 96 CYS A N 1
ATOM 762 C CA . CYS A 1 96 ? -1.427 13.203 1.390 1.00 39.53 96 CYS A CA 1
ATOM 763 C C . CYS A 1 96 ? 0.066 13.418 1.659 1.00 39.53 96 CYS A C 1
ATOM 765 O O . CYS A 1 96 ? 0.489 13.267 2.810 1.00 39.53 96 CYS A O 1
ATOM 767 N N . PRO A 1 97 ? 0.876 13.796 0.653 1.00 47.12 97 PRO A N 1
ATOM 768 C CA . PRO A 1 97 ? 2.245 14.175 0.923 1.00 47.12 97 PRO A CA 1
ATOM 769 C C . PRO A 1 97 ? 2.199 15.559 1.580 1.00 47.12 97 PRO A C 1
ATOM 771 O O . PRO A 1 97 ? 1.717 16.522 0.981 1.00 47.12 97 PRO A O 1
ATOM 774 N N . PHE A 1 98 ? 2.618 15.623 2.844 1.00 45.78 98 PHE A N 1
ATOM 775 C CA . PHE A 1 98 ? 2.841 16.876 3.568 1.00 45.78 98 PHE A CA 1
ATOM 776 C C . PHE A 1 98 ? 3.916 17.729 2.887 1.00 45.78 98 PHE A C 1
ATOM 778 O O . PHE A 1 98 ? 4.927 17.145 2.427 1.00 45.78 98 PHE A O 1
#